Protein AF-A0A2G5IYJ2-F1 (afdb_monomer_lite)

pLDDT: mean 85.7, std 16.04, range [44.25, 97.19]

Secondary structure (DSSP, 8-state):
---EE-HHHHHHHHT--HHHHHHHHHHHHHHHHTT---TTPPPPPSEEETTEEEEEHHHHHHHHHHS--S-SS-SPPP---

Radius of gyration: 14.11 Å; chains: 1; bounding box: 29×36×44 Å

Structure (mmCIF, N/CA/C/O backbone):
data_AF-A0A2G5IYJ2-F1
#
_entry.id   AF-A0A2G5IYJ2-F1
#
loop_
_atom_site.group_PDB
_atom_site.id
_atom_site.type_symbol
_atom_site.label_atom_id
_atom_site.label_alt_id
_atom_site.label_comp_id
_atom_site.label_asym_id
_atom_site.label_entity_id
_atom_site.label_seq_id
_atom_site.pdbx_PDB_ins_code
_atom_site.Cartn_x
_atom_site.Cartn_y
_atom_site.Cartn_z
_atom_site.occupancy
_atom_site.B_iso_or_equiv
_atom_site.auth_seq_id
_atom_site.auth_comp_id
_atom_site.auth_asym_id
_atom_site.auth_atom_id
_atom_site.pdbx_PDB_model_num
ATOM 1 N N . MET A 1 1 ? -16.478 10.989 -2.791 1.00 54.84 1 MET A N 1
ATOM 2 C CA . MET A 1 1 ? -15.214 11.714 -3.039 1.00 54.84 1 MET A CA 1
ATOM 3 C C . MET A 1 1 ? -14.119 10.742 -2.650 1.00 54.84 1 MET A C 1
ATOM 5 O O . MET A 1 1 ? -14.256 10.185 -1.571 1.00 54.84 1 MET A O 1
ATOM 9 N N . ALA A 1 2 ? -13.163 10.444 -3.533 1.00 73.31 2 ALA A N 1
ATOM 10 C CA . ALA A 1 2 ? -12.059 9.547 -3.189 1.00 73.31 2 ALA A CA 1
ATOM 11 C C . ALA A 1 2 ? -11.080 10.303 -2.286 1.00 73.31 2 ALA A C 1
ATOM 13 O O . ALA A 1 2 ? -10.699 11.427 -2.627 1.00 73.31 2 ALA A O 1
ATOM 14 N N . ASP A 1 3 ? -10.723 9.714 -1.149 1.00 89.38 3 ASP A N 1
ATOM 15 C CA . ASP A 1 3 ? -9.757 10.314 -0.230 1.00 89.38 3 ASP A CA 1
ATOM 16 C C . ASP A 1 3 ? -8.349 9.823 -0.578 1.00 89.38 3 ASP A C 1
ATOM 18 O O . ASP A 1 3 ? -8.151 8.650 -0.908 1.00 89.38 3 ASP A O 1
ATOM 22 N N . LEU A 1 4 ? -7.375 10.737 -0.568 1.00 93.75 4 LEU A N 1
ATOM 23 C CA . LEU A 1 4 ? -5.977 10.404 -0.833 1.00 93.75 4 LEU A CA 1
ATOM 24 C C . LEU A 1 4 ? -5.281 10.078 0.483 1.00 93.75 4 LEU A C 1
ATOM 26 O O . LEU A 1 4 ? -4.993 10.958 1.291 1.00 93.75 4 LEU A O 1
ATOM 30 N N . LEU A 1 5 ? -4.968 8.804 0.659 1.00 95.75 5 LEU A N 1
ATOM 31 C CA . LEU A 1 5 ? -4.371 8.253 1.858 1.00 95.75 5 LEU A CA 1
ATOM 32 C C . LEU A 1 5 ? -2.854 8.143 1.698 1.00 95.75 5 LEU A C 1
ATOM 34 O O . LEU A 1 5 ? -2.355 7.518 0.760 1.00 95.75 5 LEU A O 1
ATOM 38 N N . ASP A 1 6 ? -2.105 8.696 2.647 1.00 95.81 6 ASP A N 1
ATOM 39 C CA . ASP A 1 6 ? -0.699 8.350 2.840 1.00 95.81 6 ASP A CA 1
ATOM 40 C C . ASP A 1 6 ? -0.564 7.025 3.625 1.00 95.81 6 ASP A C 1
ATOM 42 O O . ASP A 1 6 ? -1.539 6.472 4.135 1.00 95.81 6 ASP A O 1
ATOM 46 N N . LEU A 1 7 ? 0.656 6.502 3.770 1.00 95.50 7 LEU A N 1
ATOM 47 C CA . LEU A 1 7 ? 0.904 5.229 4.466 1.00 95.50 7 LEU A CA 1
ATOM 48 C C . LEU A 1 7 ? 0.338 5.178 5.902 1.00 95.50 7 LEU A C 1
ATOM 50 O O . LEU A 1 7 ? -0.073 4.106 6.351 1.00 95.50 7 LEU A O 1
ATOM 54 N N . GLN A 1 8 ? 0.317 6.301 6.623 1.00 95.75 8 GLN A N 1
ATOM 55 C CA . GLN A 1 8 ? -0.276 6.405 7.956 1.00 95.75 8 GLN A CA 1
ATOM 56 C C . GLN A 1 8 ? -1.800 6.353 7.895 1.00 95.75 8 GLN A C 1
ATOM 58 O O . GLN A 1 8 ? -2.407 5.593 8.650 1.00 95.75 8 GLN A O 1
ATOM 63 N N . ALA A 1 9 ? -2.420 7.108 6.988 1.00 95.69 9 ALA A N 1
ATOM 64 C CA . ALA A 1 9 ? -3.863 7.057 6.781 1.00 95.69 9 ALA A CA 1
ATOM 65 C C . ALA A 1 9 ? -4.324 5.647 6.368 1.00 95.69 9 ALA A C 1
ATOM 67 O O . ALA A 1 9 ? -5.299 5.133 6.910 1.00 95.69 9 ALA A O 1
ATOM 68 N N . ILE A 1 10 ? -3.555 4.957 5.521 1.00 95.25 10 ILE A N 1
ATOM 69 C CA . ILE A 1 10 ? -3.809 3.562 5.130 1.00 95.25 10 ILE A CA 1
ATOM 70 C C . ILE A 1 10 ? -3.714 2.611 6.325 1.00 95.25 10 ILE A C 1
ATOM 72 O O . ILE A 1 10 ? -4.517 1.689 6.455 1.00 95.25 10 ILE A O 1
ATOM 76 N N . ALA A 1 11 ? -2.731 2.809 7.204 1.00 93.88 11 ALA A N 1
ATOM 77 C CA . ALA A 1 11 ? -2.590 2.002 8.410 1.00 93.88 11 ALA A CA 1
ATOM 78 C C . ALA A 1 11 ? -3.828 2.126 9.306 1.00 93.88 11 ALA A C 1
ATOM 80 O O . ALA A 1 11 ? -4.377 1.108 9.728 1.00 93.88 11 ALA A O 1
ATOM 81 N N . THR A 1 12 ? -4.311 3.352 9.509 1.00 95.06 12 THR A N 1
ATOM 82 C CA . THR A 1 12 ? -5.555 3.624 10.237 1.00 95.06 12 THR A CA 1
ATOM 83 C C . THR A 1 12 ? -6.765 2.997 9.541 1.00 95.06 12 THR A C 1
ATOM 85 O O . THR A 1 12 ? -7.524 2.285 10.194 1.00 95.06 12 THR A O 1
ATOM 88 N N . HIS A 1 13 ? -6.904 3.186 8.223 1.00 92.38 13 HIS A N 1
ATOM 89 C CA . HIS A 1 13 ? -8.007 2.649 7.411 1.00 92.38 13 HIS A CA 1
ATOM 90 C C . HIS A 1 13 ? -8.112 1.123 7.505 1.00 92.38 13 HIS A C 1
ATOM 92 O O . HIS A 1 13 ? -9.193 0.566 7.662 1.00 92.38 13 HIS A O 1
ATOM 98 N N . LEU A 1 14 ? -6.969 0.434 7.483 1.00 89.81 14 LEU A N 1
ATOM 99 C CA . LEU A 1 14 ? -6.900 -1.029 7.524 1.00 89.81 14 LEU A CA 1
ATOM 100 C C . LEU A 1 14 ? -6.816 -1.620 8.941 1.00 89.81 14 LEU A C 1
ATOM 102 O O . LEU A 1 14 ? -6.747 -2.846 9.074 1.00 89.81 14 LEU A O 1
ATOM 106 N N . GLY A 1 15 ? -6.743 -0.791 9.987 1.00 91.12 15 GLY A N 1
ATOM 107 C CA . GLY A 1 15 ? -6.505 -1.242 11.363 1.00 91.12 15 GLY A CA 1
ATOM 108 C C . GLY A 1 15 ? -5.153 -1.950 11.554 1.00 91.12 15 GLY A C 1
ATOM 109 O O . GLY A 1 15 ? -5.042 -2.894 12.338 1.00 91.12 15 GLY A O 1
ATOM 110 N N . LEU A 1 16 ? -4.126 -1.547 10.802 1.00 90.62 16 LEU A N 1
ATOM 111 C CA . LEU A 1 16 ? -2.772 -2.108 10.845 1.00 90.62 16 LEU A CA 1
ATOM 112 C C . LEU A 1 16 ? -1.777 -1.112 11.452 1.00 90.62 16 LEU A C 1
ATOM 114 O O . LEU A 1 16 ? -2.039 0.081 11.545 1.00 90.62 16 LEU A O 1
ATOM 118 N N . SER A 1 17 ? -0.589 -1.590 11.837 1.00 92.81 17 SER A N 1
ATOM 119 C CA . SER A 1 17 ? 0.499 -0.679 12.201 1.00 92.81 17 SER A CA 1
ATOM 120 C C . SER A 1 17 ? 1.099 -0.017 10.960 1.00 92.81 17 SER A C 1
ATOM 122 O O . SER A 1 17 ? 1.225 -0.651 9.906 1.00 92.81 17 SER A O 1
ATOM 124 N N . TYR A 1 18 ? 1.556 1.229 11.109 1.00 94.00 18 TYR A N 1
ATOM 125 C CA . TYR A 1 18 ? 2.299 1.945 10.068 1.00 94.00 18 TYR A CA 1
ATOM 126 C C . TYR A 1 18 ? 3.470 1.123 9.521 1.00 94.00 18 TYR A C 1
ATOM 128 O O . TYR A 1 18 ? 3.642 0.997 8.312 1.00 94.00 18 TYR A O 1
ATOM 136 N N . GLU A 1 19 ? 4.242 0.486 10.406 1.00 93.44 19 GLU A N 1
ATOM 137 C CA . GLU A 1 19 ? 5.383 -0.351 10.022 1.00 93.44 19 GLU A CA 1
ATOM 138 C C . GLU A 1 19 ? 4.984 -1.536 9.135 1.00 93.44 19 GLU A C 1
ATOM 140 O O . GLU A 1 19 ? 5.735 -1.922 8.234 1.00 93.44 19 GLU A O 1
ATOM 145 N N . THR A 1 20 ? 3.788 -2.094 9.345 1.00 91.94 20 THR A N 1
ATOM 146 C CA . THR A 1 20 ? 3.251 -3.169 8.504 1.00 91.94 20 THR A CA 1
ATOM 147 C C . THR A 1 20 ? 2.967 -2.653 7.098 1.00 91.94 20 THR A C 1
ATOM 149 O O . THR A 1 20 ? 3.418 -3.255 6.123 1.00 91.94 20 THR A O 1
ATOM 152 N N . VAL A 1 21 ? 2.267 -1.522 6.985 1.00 93.56 21 VAL A N 1
ATOM 153 C CA . VAL A 1 21 ? 1.928 -0.917 5.688 1.00 93.56 21 VAL A CA 1
ATOM 154 C C . VAL A 1 21 ? 3.191 -0.467 4.956 1.00 93.56 21 VAL A C 1
ATOM 156 O O . VAL A 1 21 ? 3.379 -0.796 3.785 1.00 93.56 21 VAL A O 1
ATOM 159 N N . ARG A 1 22 ? 4.126 0.176 5.661 1.00 95.38 22 ARG A N 1
ATOM 160 C CA . ARG A 1 22 ? 5.441 0.536 5.122 1.00 95.38 22 ARG A CA 1
ATOM 161 C C . ARG A 1 22 ? 6.195 -0.690 4.608 1.00 95.38 22 ARG A C 1
ATOM 163 O O . ARG A 1 22 ? 6.745 -0.646 3.513 1.00 95.38 22 ARG A O 1
ATOM 170 N N . SER A 1 23 ? 6.185 -1.799 5.349 1.00 94.75 23 SER A N 1
ATOM 171 C CA . SER A 1 23 ? 6.816 -3.051 4.913 1.00 94.75 23 SER A CA 1
ATOM 172 C C . SER A 1 23 ? 6.177 -3.620 3.646 1.00 94.75 23 SER A C 1
ATOM 174 O O . SER A 1 23 ? 6.893 -4.139 2.789 1.00 94.75 23 SER A O 1
ATOM 176 N N . TYR A 1 24 ? 4.850 -3.537 3.512 1.00 93.56 24 TYR A N 1
ATOM 177 C CA . TYR A 1 24 ? 4.153 -3.936 2.289 1.00 93.56 24 TYR A CA 1
ATOM 178 C C . TYR A 1 24 ? 4.580 -3.076 1.103 1.00 93.56 24 TYR A C 1
ATOM 180 O O . TYR A 1 24 ? 4.966 -3.624 0.071 1.00 93.56 24 TYR A O 1
ATOM 188 N N . HIS A 1 25 ? 4.598 -1.755 1.282 1.00 94.94 25 HIS A N 1
ATOM 189 C CA . HIS A 1 25 ? 5.033 -0.821 0.252 1.00 94.94 25 HIS A CA 1
ATOM 190 C C . HIS A 1 25 ? 6.485 -1.082 -0.177 1.00 94.94 25 HIS A C 1
ATOM 192 O O . HIS A 1 25 ? 6.741 -1.343 -1.349 1.00 94.94 25 HIS A O 1
ATOM 198 N N . THR A 1 26 ? 7.432 -1.133 0.766 1.00 95.50 26 THR A N 1
ATOM 199 C CA . THR A 1 26 ? 8.855 -1.353 0.460 1.00 95.50 26 THR A CA 1
ATOM 200 C C . THR A 1 26 ? 9.106 -2.691 -0.241 1.00 95.50 26 THR A C 1
ATOM 202 O O . THR A 1 26 ? 9.912 -2.753 -1.169 1.00 95.50 26 THR A O 1
ATOM 205 N N . LYS A 1 27 ? 8.417 -3.769 0.158 1.00 94.50 27 LYS A N 1
ATOM 206 C CA . LYS A 1 27 ? 8.542 -5.074 -0.512 1.00 94.50 27 LYS A CA 1
ATOM 207 C C . LYS A 1 27 ? 7.992 -5.037 -1.934 1.00 94.50 27 LYS A C 1
ATOM 209 O O . LYS A 1 27 ? 8.646 -5.552 -2.836 1.00 94.50 27 LYS A O 1
ATOM 214 N N . ALA A 1 28 ? 6.836 -4.409 -2.131 1.00 94.81 28 ALA A N 1
ATOM 215 C CA . ALA A 1 28 ? 6.246 -4.250 -3.453 1.00 94.81 28 ALA A CA 1
ATOM 216 C C . ALA A 1 28 ? 7.153 -3.420 -4.374 1.00 94.81 28 ALA A C 1
ATOM 218 O O . ALA A 1 28 ? 7.392 -3.807 -5.515 1.00 94.81 28 ALA A O 1
ATOM 219 N N . GLU A 1 29 ? 7.734 -2.325 -3.879 1.00 95.06 29 GLU A N 1
ATOM 220 C CA . GLU A 1 29 ? 8.697 -1.527 -4.643 1.00 95.06 29 GLU A CA 1
ATOM 221 C C . GLU A 1 29 ? 9.967 -2.310 -4.989 1.00 95.06 29 GLU A C 1
ATOM 223 O O . GLU A 1 29 ? 10.423 -2.268 -6.132 1.00 95.06 29 GLU A O 1
ATOM 228 N N . ALA A 1 30 ? 10.513 -3.080 -4.044 1.00 95.88 30 ALA A N 1
ATOM 229 C CA . ALA A 1 30 ? 11.663 -3.940 -4.306 1.00 95.88 30 ALA A CA 1
ATOM 230 C C . ALA A 1 30 ? 11.352 -4.999 -5.379 1.00 95.88 30 ALA A C 1
ATOM 232 O O . ALA A 1 30 ? 12.145 -5.189 -6.303 1.00 95.88 30 ALA A O 1
ATOM 233 N N . ASN A 1 31 ? 10.182 -5.640 -5.303 1.00 95.81 31 ASN A N 1
ATOM 234 C CA . ASN A 1 31 ? 9.716 -6.607 -6.298 1.00 95.81 31 ASN A CA 1
ATOM 235 C C . ASN A 1 31 ? 9.567 -5.962 -7.685 1.00 95.81 31 ASN A C 1
ATOM 237 O O . ASN A 1 31 ? 10.042 -6.523 -8.673 1.00 95.81 31 ASN A O 1
ATOM 241 N N . ARG A 1 32 ? 8.977 -4.760 -7.769 1.00 94.88 32 ARG A N 1
ATOM 242 C CA . ARG A 1 32 ? 8.874 -3.999 -9.027 1.00 94.88 32 ARG A CA 1
ATOM 243 C C . ARG A 1 32 ? 10.238 -3.636 -9.591 1.00 94.88 32 ARG A C 1
ATOM 245 O O . ARG A 1 32 ? 10.477 -3.861 -10.772 1.00 94.88 32 ARG A O 1
ATOM 252 N N . ARG A 1 33 ? 11.148 -3.128 -8.756 1.00 95.06 33 ARG A N 1
ATOM 253 C CA . ARG A 1 33 ? 12.511 -2.763 -9.169 1.00 95.06 33 ARG A CA 1
ATOM 254 C C . ARG A 1 33 ? 13.298 -3.970 -9.677 1.00 95.06 33 ARG A C 1
ATOM 256 O O . ARG A 1 33 ? 14.105 -3.830 -10.587 1.00 95.06 33 ARG A O 1
ATOM 263 N N . ALA A 1 34 ? 13.049 -5.149 -9.112 1.00 96.12 34 ALA A N 1
ATOM 264 C CA . ALA A 1 34 ? 13.633 -6.408 -9.564 1.00 96.12 34 ALA A CA 1
ATOM 265 C C . ALA A 1 34 ? 12.949 -6.999 -10.816 1.00 96.12 34 ALA A C 1
ATOM 267 O O . ALA A 1 34 ? 13.354 -8.071 -11.264 1.00 96.12 34 ALA A O 1
ATOM 268 N N . GLY A 1 35 ? 11.905 -6.356 -11.357 1.00 96.50 35 GLY A N 1
ATOM 269 C CA . GLY A 1 35 ? 11.125 -6.868 -12.489 1.00 96.50 35 GLY A CA 1
ATOM 270 C C . GLY A 1 35 ? 10.295 -8.113 -12.153 1.00 96.50 35 GLY A C 1
ATOM 271 O O . GLY A 1 35 ? 9.987 -8.904 -13.039 1.00 96.50 35 GLY A O 1
ATOM 272 N N . ARG A 1 36 ? 9.968 -8.327 -10.871 1.00 94.25 36 ARG A N 1
ATOM 273 C CA . ARG A 1 36 ? 9.267 -9.518 -10.355 1.00 94.25 36 ARG A CA 1
ATOM 274 C C . ARG A 1 36 ? 8.079 -9.142 -9.452 1.00 94.25 36 ARG A C 1
ATOM 276 O O . ARG A 1 36 ? 8.073 -9.547 -8.286 1.00 94.25 36 ARG A O 1
ATOM 283 N N . PRO A 1 37 ? 7.095 -8.357 -9.932 1.00 92.12 37 PRO A N 1
ATOM 284 C CA . PRO A 1 37 ? 5.908 -8.034 -9.142 1.00 92.12 37 PRO A CA 1
ATOM 285 C C . PRO A 1 37 ? 5.136 -9.309 -8.781 1.00 92.12 37 PRO A C 1
ATOM 287 O O . PRO A 1 37 ? 5.022 -10.228 -9.595 1.00 92.12 37 PRO A O 1
ATOM 290 N N . LYS A 1 38 ? 4.609 -9.377 -7.558 1.00 89.50 38 LYS A N 1
ATOM 291 C CA . LYS A 1 38 ? 3.846 -10.530 -7.067 1.00 89.50 38 LYS A CA 1
ATOM 292 C C . LYS A 1 38 ? 2.356 -10.230 -7.033 1.00 89.50 38 LYS A C 1
ATOM 294 O O . LYS A 1 38 ? 1.933 -9.115 -6.736 1.00 89.50 38 LYS A O 1
ATOM 299 N N . VAL A 1 39 ? 1.549 -11.263 -7.262 1.00 85.38 39 VAL A N 1
ATOM 300 C CA . VAL A 1 39 ? 0.106 -11.204 -7.001 1.00 85.38 39 VAL A CA 1
ATOM 301 C C . VAL A 1 39 ? -0.100 -10.937 -5.506 1.00 85.38 39 VAL A C 1
ATOM 303 O O . VAL A 1 39 ? 0.422 -11.669 -4.665 1.00 85.38 39 VAL A O 1
ATOM 306 N N . GLY A 1 40 ? -0.820 -9.863 -5.182 1.00 88.00 40 GLY A N 1
ATOM 307 C CA . GLY A 1 40 ? -1.034 -9.405 -3.806 1.00 88.00 40 GLY A CA 1
ATOM 308 C C . GLY A 1 40 ? 0.017 -8.425 -3.270 1.00 88.00 40 GLY A C 1
ATOM 309 O O . GLY A 1 40 ? -0.116 -7.993 -2.123 1.00 88.00 40 GLY A O 1
ATOM 310 N N . ASP A 1 41 ? 1.024 -8.034 -4.065 1.00 92.44 41 ASP A N 1
ATOM 311 C CA . ASP A 1 41 ? 1.891 -6.908 -3.702 1.00 92.44 41 ASP A CA 1
ATOM 312 C C . ASP A 1 41 ? 1.058 -5.642 -3.465 1.00 92.44 41 ASP A C 1
ATOM 314 O O . ASP A 1 41 ? 0.026 -5.421 -4.101 1.00 92.44 41 ASP A O 1
ATOM 318 N N . PHE A 1 42 ? 1.522 -4.811 -2.532 1.00 94.19 42 PHE A N 1
ATOM 319 C CA . PHE A 1 42 ? 0.922 -3.507 -2.256 1.00 94.19 42 PHE A CA 1
ATOM 320 C C . PHE A 1 42 ? 0.833 -2.686 -3.543 1.00 94.19 42 PHE A C 1
ATOM 322 O O . PHE A 1 42 ? 1.821 -2.702 -4.273 1.00 94.19 42 PHE A O 1
ATOM 329 N N . PRO A 1 43 ? -0.265 -1.979 -3.851 1.00 95.25 43 PRO A N 1
ATOM 330 C CA . PRO A 1 43 ? -0.441 -1.298 -5.134 1.00 95.25 43 PRO A CA 1
ATOM 331 C C . PRO A 1 43 ? 0.587 -0.171 -5.347 1.00 95.25 43 PRO A C 1
ATOM 333 O O . PRO A 1 43 ? 1.166 0.338 -4.380 1.00 95.25 43 PRO A O 1
ATOM 336 N N . PRO A 1 44 ? 0.889 0.203 -6.605 1.00 95.12 44 PRO A N 1
ATOM 337 C CA . PRO A 1 44 ? 1.684 1.398 -6.873 1.00 95.12 44 PRO A CA 1
ATOM 338 C C . PRO A 1 44 ? 0.922 2.641 -6.387 1.00 95.12 44 PRO A C 1
ATOM 340 O O . PRO A 1 44 ? -0.304 2.581 -6.298 1.00 95.12 44 PRO A O 1
ATOM 343 N N . PRO A 1 45 ? 1.617 3.734 -6.037 1.00 95.94 45 PRO A N 1
ATOM 344 C CA . PRO A 1 45 ? 0.948 4.970 -5.648 1.00 95.94 45 PRO A CA 1
ATOM 345 C C . PRO A 1 45 ? 0.086 5.508 -6.787 1.00 95.94 45 PRO A C 1
ATOM 347 O O . PRO A 1 45 ? 0.537 5.558 -7.932 1.00 95.94 45 PRO A O 1
ATOM 350 N N . ASP A 1 46 ? -1.136 5.925 -6.458 1.00 95.75 46 ASP A N 1
ATOM 351 C CA . ASP A 1 46 ? -2.046 6.576 -7.404 1.00 95.75 46 ASP A CA 1
ATOM 352 C C . ASP A 1 46 ? -1.575 7.997 -7.726 1.00 95.75 46 ASP A C 1
ATOM 354 O O . ASP A 1 46 ? -1.758 8.489 -8.839 1.00 95.75 46 ASP A O 1
ATOM 358 N N . ASN A 1 47 ? -0.967 8.670 -6.745 1.00 95.00 47 ASN A N 1
ATOM 359 C CA . ASN A 1 47 ? -0.419 10.006 -6.916 1.00 95.00 47 ASN A CA 1
ATOM 360 C C . ASN A 1 47 ? 0.743 10.267 -5.942 1.00 95.00 47 ASN A C 1
ATOM 362 O O . ASN A 1 47 ? 1.056 9.460 -5.065 1.00 95.00 47 ASN A O 1
ATOM 366 N N . MET A 1 48 ? 1.382 11.422 -6.092 1.00 95.25 48 MET A N 1
ATOM 367 C CA . MET A 1 48 ? 2.407 11.930 -5.190 1.00 95.25 48 MET A CA 1
ATOM 368 C C . MET A 1 48 ? 1.936 13.245 -4.574 1.00 95.25 48 MET A C 1
ATOM 370 O O . MET A 1 48 ? 1.623 14.197 -5.286 1.00 95.25 48 MET A O 1
ATOM 374 N N . PHE A 1 49 ? 1.942 13.328 -3.246 1.00 91.88 49 PHE A N 1
ATOM 375 C CA . PHE A 1 49 ? 1.780 14.586 -2.527 1.00 91.88 49 PHE A CA 1
ATOM 376 C C . PHE A 1 49 ? 3.158 15.100 -2.103 1.00 91.88 49 PHE A C 1
ATOM 378 O O . PHE A 1 49 ? 3.760 14.643 -1.126 1.00 91.88 49 PHE A O 1
ATOM 385 N N . GLY A 1 50 ? 3.712 16.023 -2.890 1.00 91.94 50 GLY A N 1
ATOM 386 C CA . GLY A 1 50 ? 5.099 16.456 -2.735 1.00 91.94 50 GLY A CA 1
ATOM 387 C C . GLY A 1 50 ? 6.068 15.295 -2.978 1.00 91.94 50 GLY A C 1
ATOM 388 O O . GLY A 1 50 ? 6.251 14.867 -4.112 1.00 91.94 50 GLY A O 1
ATOM 389 N N . ARG A 1 51 ? 6.702 14.794 -1.909 1.00 90.62 51 ARG A N 1
ATOM 390 C CA . ARG A 1 51 ? 7.610 13.626 -1.950 1.00 90.62 51 ARG A CA 1
ATOM 391 C C . ARG A 1 51 ? 6.991 12.352 -1.371 1.00 90.62 51 ARG A C 1
ATOM 393 O O . ARG A 1 51 ? 7.661 11.323 -1.332 1.00 90.62 51 ARG A O 1
ATOM 400 N N . SER A 1 52 ? 5.755 12.434 -0.891 1.00 92.25 52 SER A N 1
ATOM 401 C CA . SER A 1 52 ? 5.074 11.326 -0.234 1.00 92.25 52 SER A CA 1
ATOM 402 C C . SER A 1 52 ? 4.135 10.632 -1.222 1.00 92.25 52 SER A C 1
ATOM 404 O O . SER A 1 52 ? 3.287 11.309 -1.807 1.00 92.25 52 SER A O 1
ATOM 406 N N . PRO A 1 53 ? 4.248 9.308 -1.415 1.00 95.94 53 PRO A N 1
ATOM 407 C CA . PRO A 1 53 ? 3.280 8.557 -2.204 1.00 95.94 53 PRO A CA 1
ATOM 408 C C . 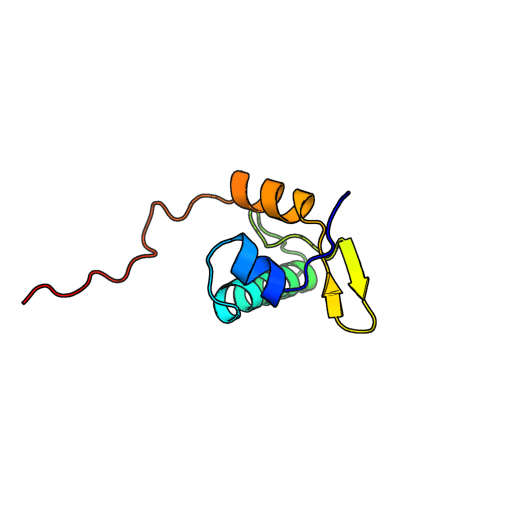PRO A 1 53 ? 1.920 8.529 -1.503 1.00 95.94 53 PRO A C 1
ATOM 410 O O . PRO A 1 53 ? 1.856 8.392 -0.278 1.00 95.94 53 PRO A O 1
ATOM 413 N N . VAL A 1 54 ? 0.850 8.650 -2.287 1.00 96.69 54 VAL A N 1
ATOM 414 C CA . VAL A 1 54 ? -0.536 8.578 -1.815 1.00 96.69 54 VAL A CA 1
ATOM 415 C C . VAL A 1 54 ? -1.368 7.652 -2.698 1.00 96.69 54 VAL A C 1
ATOM 417 O O . VAL A 1 54 ? -1.095 7.484 -3.891 1.00 96.69 54 VAL A O 1
ATOM 420 N N . TRP A 1 55 ? -2.391 7.056 -2.097 1.00 97.19 55 TRP A N 1
ATOM 421 C CA . TRP A 1 55 ? -3.305 6.116 -2.735 1.00 97.19 55 TRP A CA 1
ATOM 422 C C . TRP A 1 55 ? -4.741 6.566 -2.552 1.00 97.19 55 TRP A C 1
ATOM 424 O O . TRP A 1 55 ? -5.072 7.184 -1.549 1.00 97.19 55 TRP A O 1
ATOM 434 N N . GLN A 1 56 ? -5.605 6.218 -3.491 1.00 96.44 56 GLN A N 1
ATOM 435 C CA . GLN A 1 56 ? -7.039 6.373 -3.293 1.00 96.44 56 GLN A CA 1
ATOM 436 C C . GLN A 1 56 ? -7.527 5.337 -2.277 1.00 96.44 56 GLN A C 1
ATOM 438 O O . GLN A 1 56 ? -7.077 4.186 -2.299 1.00 96.44 56 GLN A O 1
ATOM 443 N N . ASP A 1 57 ? -8.484 5.715 -1.429 1.00 95.25 57 ASP A N 1
ATOM 444 C CA . ASP A 1 57 ? -9.165 4.789 -0.514 1.00 95.25 57 ASP A CA 1
ATOM 445 C C . ASP A 1 57 ? -9.663 3.539 -1.260 1.00 95.25 57 ASP A C 1
ATOM 447 O O . ASP A 1 57 ? -9.328 2.411 -0.899 1.00 95.25 57 ASP A O 1
ATOM 451 N N . THR A 1 58 ? -10.304 3.744 -2.413 1.00 94.19 58 THR A N 1
ATOM 452 C CA . THR A 1 58 ? -10.824 2.663 -3.258 1.00 94.19 58 THR A CA 1
ATOM 453 C C . THR A 1 58 ? -9.744 1.708 -3.776 1.00 94.19 58 THR A C 1
ATOM 455 O O . THR A 1 58 ? -9.981 0.499 -3.822 1.00 94.19 58 THR A O 1
ATOM 458 N N . THR A 1 59 ? -8.550 2.203 -4.124 1.00 94.69 59 THR A N 1
ATOM 459 C CA . THR A 1 59 ? -7.406 1.369 -4.537 1.00 94.69 59 THR A CA 1
ATOM 460 C C . THR A 1 59 ? -6.973 0.456 -3.392 1.00 94.69 59 THR A C 1
ATOM 462 O O . THR A 1 59 ? -6.696 -0.733 -3.590 1.00 94.69 59 THR A 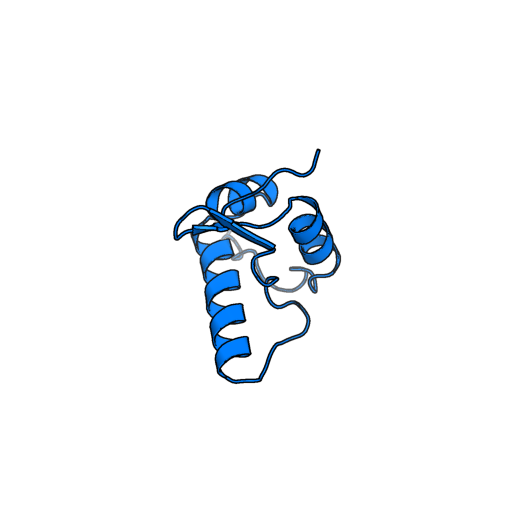O 1
ATOM 465 N N . ILE A 1 60 ? -6.937 1.000 -2.177 1.00 94.38 60 ILE A N 1
ATOM 466 C CA . ILE A 1 60 ? -6.545 0.271 -0.974 1.00 94.38 60 ILE A CA 1
ATOM 467 C C . ILE A 1 60 ? -7.607 -0.744 -0.569 1.00 94.38 60 ILE A C 1
ATOM 469 O O . ILE A 1 60 ? -7.241 -1.874 -0.247 1.00 94.38 60 ILE A O 1
ATOM 473 N N . ASP A 1 61 ? -8.890 -0.399 -0.640 1.00 92.88 61 ASP A N 1
ATOM 474 C CA . ASP A 1 61 ? -9.989 -1.326 -0.359 1.00 92.88 61 ASP A CA 1
ATOM 475 C C . ASP A 1 61 ? -10.027 -2.483 -1.357 1.00 92.88 61 ASP A C 1
ATOM 477 O O . ASP A 1 61 ? -10.121 -3.649 -0.961 1.00 92.88 61 ASP A O 1
ATOM 481 N N . GLN A 1 62 ? -9.859 -2.199 -2.651 1.00 91.81 62 GLN A N 1
ATOM 482 C CA . GLN A 1 62 ? -9.761 -3.240 -3.672 1.00 91.81 62 GLN A CA 1
ATOM 483 C C . GLN A 1 62 ? -8.567 -4.156 -3.410 1.00 91.81 62 GLN A C 1
ATOM 485 O O . GLN A 1 62 ? -8.719 -5.379 -3.404 1.00 91.81 62 GLN A O 1
ATOM 490 N N . TRP A 1 63 ? -7.386 -3.600 -3.142 1.00 92.31 63 TRP A N 1
ATOM 491 C CA . TRP A 1 63 ? -6.228 -4.414 -2.789 1.00 92.31 63 TRP A CA 1
ATOM 492 C C . TRP A 1 63 ? -6.471 -5.229 -1.510 1.00 92.31 63 TRP A C 1
ATOM 494 O O . TRP A 1 63 ? -6.152 -6.416 -1.471 1.00 92.31 63 TRP A O 1
ATOM 504 N N . ALA A 1 64 ? -7.068 -4.641 -0.473 1.00 90.06 64 ALA A N 1
ATOM 505 C CA . ALA A 1 64 ? -7.323 -5.308 0.798 1.00 90.06 64 ALA A CA 1
ATOM 506 C C . ALA A 1 64 ? -8.358 -6.439 0.692 1.00 90.06 64 ALA A C 1
ATOM 508 O O . ALA A 1 64 ? -8.244 -7.419 1.431 1.00 90.06 64 ALA A O 1
ATOM 509 N N . ALA A 1 65 ? -9.318 -6.329 -0.229 1.00 88.69 65 ALA A N 1
ATOM 510 C CA . ALA A 1 65 ? -10.299 -7.368 -0.528 1.00 88.69 65 ALA A CA 1
ATOM 511 C C . ALA A 1 65 ? -9.701 -8.536 -1.331 1.00 88.69 65 ALA A C 1
ATOM 513 O O . ALA A 1 65 ? -10.049 -9.690 -1.094 1.00 88.69 65 ALA A O 1
ATOM 514 N N . HIS A 1 66 ? -8.782 -8.247 -2.259 1.00 83.06 66 HIS A N 1
ATOM 515 C CA . HIS A 1 66 ? -8.180 -9.251 -3.147 1.00 83.06 66 HIS A CA 1
ATOM 516 C C . HIS A 1 66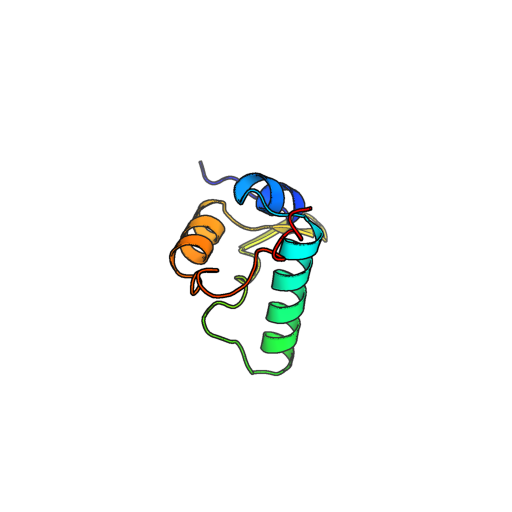 ? -6.849 -9.804 -2.637 1.00 83.06 66 HIS A C 1
ATOM 518 O O . HIS A 1 66 ? -6.331 -10.777 -3.193 1.00 83.06 66 HIS A O 1
ATOM 524 N N . ARG A 1 67 ? -6.260 -9.203 -1.594 1.00 77.56 67 ARG A N 1
ATOM 525 C CA . ARG A 1 67 ? -5.026 -9.733 -1.018 1.00 77.56 67 ARG A CA 1
ATOM 526 C C . ARG A 1 67 ? -5.311 -11.141 -0.489 1.00 77.56 67 ARG A C 1
ATOM 528 O O . ARG A 1 67 ? -6.295 -11.327 0.232 1.00 77.56 67 ARG A O 1
ATOM 535 N N . PRO A 1 68 ? -4.457 -12.132 -0.790 1.00 70.00 68 PRO A N 1
ATOM 536 C CA . PRO A 1 68 ? -4.584 -13.454 -0.193 1.00 70.00 68 PRO A CA 1
ATOM 537 C C . PRO A 1 68 ? -4.571 -13.290 1.334 1.00 70.00 68 PRO A C 1
ATOM 539 O O . PRO A 1 68 ? -3.597 -12.800 1.912 1.00 70.00 68 PRO A O 1
ATOM 542 N N . GLY A 1 69 ? -5.710 -13.574 1.973 1.00 58.91 69 GLY A N 1
ATOM 543 C CA . GLY A 1 69 ? -5.973 -13.190 3.358 1.00 58.91 69 GLY A CA 1
ATOM 544 C C . GLY A 1 69 ? -4.940 -13.734 4.352 1.00 58.91 69 GLY A C 1
ATOM 545 O O . GLY A 1 69 ? -4.397 -14.82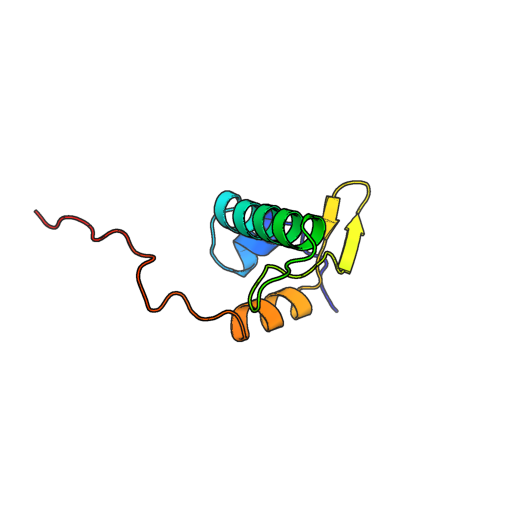6 4.186 1.00 58.91 69 GLY A O 1
ATOM 546 N N . ARG A 1 70 ? -4.728 -13.002 5.459 1.00 54.47 70 ARG A N 1
ATOM 547 C CA . ARG A 1 70 ? -4.050 -13.478 6.687 1.00 54.47 70 ARG A CA 1
ATOM 548 C C . ARG A 1 70 ? -4.910 -14.536 7.411 1.00 54.47 70 ARG A C 1
ATOM 550 O O . ARG A 1 70 ? -5.228 -14.373 8.581 1.00 54.47 70 ARG A O 1
ATOM 557 N N . GLY A 1 71 ? -5.273 -15.623 6.736 1.00 49.03 71 GLY A N 1
ATOM 558 C CA . GLY A 1 71 ? -5.885 -16.808 7.350 1.00 49.03 71 GLY A CA 1
ATOM 559 C C . GLY A 1 71 ? -4.871 -17.843 7.862 1.00 49.03 71 GLY A C 1
ATOM 560 O O . GLY A 1 71 ? -5.280 -18.829 8.458 1.00 49.03 71 GLY A O 1
ATOM 561 N N . ALA A 1 72 ? -3.559 -17.642 7.652 1.00 46.84 72 ALA A N 1
ATOM 562 C CA . ALA A 1 72 ? -2.549 -18.700 7.820 1.00 46.84 72 ALA A CA 1
ATOM 563 C C . ALA A 1 72 ? -1.370 -18.408 8.783 1.00 46.84 72 ALA A C 1
ATOM 565 O O . ALA A 1 72 ? -0.410 -19.167 8.779 1.00 46.84 72 ALA A O 1
ATOM 566 N N . GLY A 1 73 ? -1.391 -17.361 9.628 1.00 44.25 73 GLY A N 1
ATOM 567 C CA . GLY A 1 73 ? -0.349 -17.241 10.680 1.00 44.25 73 GLY A CA 1
ATOM 568 C C . GLY A 1 73 ? 0.141 -15.841 11.046 1.00 44.25 73 GLY A C 1
ATOM 569 O O . GLY A 1 73 ? 1.341 -15.605 11.138 1.00 44.25 73 GLY A O 1
ATOM 570 N N . GLY A 1 74 ? -0.769 -14.886 11.249 1.00 45.38 74 GLY A N 1
ATOM 571 C CA . GLY A 1 74 ? -0.404 -13.516 11.627 1.00 45.38 74 GLY A CA 1
ATOM 572 C C . GLY A 1 74 ? -0.648 -13.134 13.086 1.00 45.38 74 GLY A C 1
ATOM 573 O O . GLY A 1 74 ? -0.256 -12.033 13.464 1.00 45.38 74 GLY A O 1
ATOM 574 N N . GLY A 1 75 ? -1.315 -13.983 13.871 1.00 46.22 75 GLY A N 1
ATOM 575 C CA . GLY A 1 75 ? -1.421 -13.829 15.316 1.00 46.22 75 GLY A CA 1
ATOM 576 C C . GLY A 1 75 ? -0.312 -14.642 15.962 1.00 46.22 75 GLY A C 1
ATOM 577 O O . GLY A 1 75 ? -0.302 -15.864 15.839 1.00 46.22 75 GLY A O 1
ATOM 578 N N . ARG A 1 76 ? 0.636 -13.988 16.638 1.00 50.78 76 ARG A N 1
ATOM 579 C CA . ARG A 1 76 ? 1.536 -14.696 17.554 1.00 50.78 76 ARG A CA 1
ATOM 580 C C . ARG A 1 76 ? 0.640 -15.431 18.562 1.00 50.78 76 ARG A C 1
ATOM 582 O O . ARG A 1 76 ? -0.163 -14.745 19.199 1.00 50.78 76 ARG A O 1
ATOM 589 N N . PRO A 1 77 ? 0.720 -16.766 18.723 1.00 58.38 77 PRO A N 1
ATOM 590 C CA . PRO A 1 77 ? 0.000 -17.425 19.802 1.00 58.38 77 PRO A CA 1
ATOM 591 C C . PRO A 1 77 ? 0.437 -16.766 21.113 1.00 58.38 77 PRO A C 1
ATOM 593 O O . PRO A 1 77 ? 1.623 -16.761 21.456 1.00 58.38 77 PRO A O 1
ATOM 596 N N . ARG A 1 78 ? -0.505 -16.124 21.814 1.00 60.78 78 ARG A N 1
ATOM 597 C CA . ARG A 1 78 ? -0.264 -15.686 23.189 1.00 60.78 78 ARG A CA 1
ATOM 598 C C . ARG A 1 78 ? -0.083 -16.965 24.002 1.00 60.78 78 ARG A C 1
ATOM 600 O O . ARG A 1 78 ? -0.995 -17.785 24.021 1.00 60.78 78 ARG A O 1
ATOM 607 N N . LYS A 1 79 ? 1.082 -17.150 24.636 1.00 47.84 79 LYS A N 1
ATOM 608 C CA . LYS A 1 79 ? 1.224 -18.149 25.704 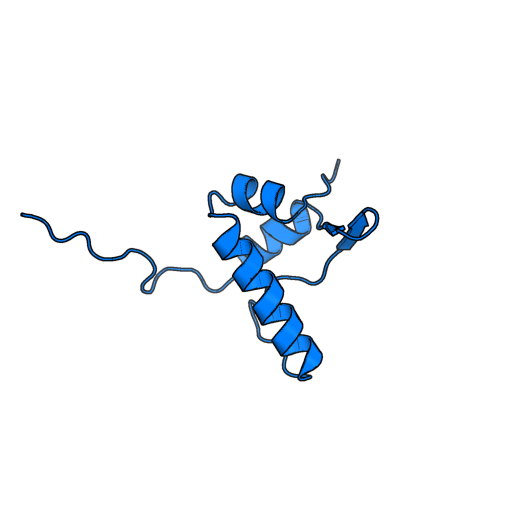1.00 47.84 79 LYS A CA 1
ATOM 609 C C . LYS A 1 79 ? 0.150 -17.823 26.746 1.00 47.84 79 LYS A C 1
ATOM 611 O O . LYS A 1 79 ? 0.192 -16.738 27.323 1.00 47.84 79 LYS A O 1
ATOM 616 N N . GLN A 1 80 ? -0.842 -18.697 26.888 1.00 53.91 80 GLN A N 1
ATOM 617 C CA . GLN A 1 80 ? -1.725 -18.682 28.052 1.0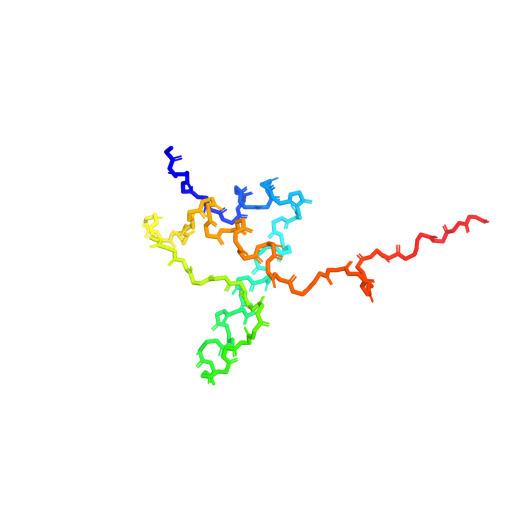0 53.91 80 GLN A CA 1
ATOM 618 C C . GLN A 1 80 ? -0.925 -19.205 29.263 1.00 53.91 80 GLN A C 1
ATOM 620 O O . GLN A 1 80 ? 0.020 -19.970 29.033 1.00 53.91 80 GLN A O 1
ATOM 625 N N . PRO A 1 81 ? -1.210 -18.712 30.486 1.00 62.66 81 PRO A N 1
ATOM 626 C CA . PRO A 1 81 ? -0.476 -19.076 31.700 1.00 62.66 81 PRO A CA 1
ATOM 627 C C . PRO A 1 81 ? -0.524 -20.575 32.000 1.00 62.66 81 PRO A C 1
ATOM 629 O O . PRO A 1 81 ? -1.549 -21.211 31.665 1.00 62.66 81 PRO A O 1
#

Sequence (81 aa):
MADLLDLQAIATHLGLSYETVRSYHTKAEANRRAGRPKVGDFPPPDNMFGRSPVWQDTTIDQWAAHRPGRGAGGGRPRKQP

Foldseek 3Di:
DWDWDFLCSLCVLVVHDSVVSVVLQVVQVVCVVVVHHDQLRDDFAPDDDPPTGIHTPVSSVVSQVRRPDPPDDDDDPDPDD